Protein AF-A0A5J4PJU4-F1 (afdb_monomer_lite)

Radius of gyration: 24.02 Å; chains: 1; bounding box: 45×36×62 Å

pLDDT: mean 85.51, std 10.88, range [50.81, 98.31]

Structure (mmCIF, N/CA/C/O backbone):
data_AF-A0A5J4PJU4-F1
#
_entry.id   AF-A0A5J4PJU4-F1
#
loop_
_atom_site.group_PDB
_atom_site.id
_atom_site.type_symbol
_atom_site.label_atom_id
_atom_site.label_alt_id
_atom_site.label_comp_id
_atom_site.label_asym_id
_atom_site.label_entity_id
_atom_site.label_seq_id
_atom_site.pdbx_PDB_ins_code
_atom_site.Cartn_x
_atom_site.Cartn_y
_atom_site.Cartn_z
_atom_site.occupancy
_atom_site.B_iso_or_equiv
_atom_site.auth_seq_id
_atom_site.auth_comp_id
_atom_site.auth_asym_id
_atom_site.auth_atom_id
_atom_site.pdbx_PDB_model_num
ATOM 1 N N . LEU A 1 1 ? -4.633 16.658 6.924 1.00 53.16 1 LEU A N 1
ATOM 2 C CA . LEU A 1 1 ? -5.524 15.902 7.831 1.00 53.16 1 LEU A CA 1
ATOM 3 C C . LEU A 1 1 ? -4.639 15.149 8.820 1.00 53.16 1 LEU A C 1
ATOM 5 O O . LEU A 1 1 ? -3.779 14.409 8.362 1.00 53.16 1 LEU A O 1
ATOM 9 N N . VAL A 1 2 ? -4.774 15.383 10.126 1.00 50.81 2 VAL A N 1
ATOM 10 C CA . VAL A 1 2 ? -4.022 14.658 11.170 1.00 50.81 2 VAL A CA 1
ATOM 11 C C . VAL A 1 2 ? -5.024 13.811 11.943 1.00 50.81 2 VAL A C 1
ATOM 13 O O . VAL A 1 2 ? -6.058 14.332 12.355 1.00 50.81 2 VAL A O 1
ATOM 16 N N . ILE A 1 3 ? -4.750 12.515 12.091 1.00 62.94 3 ILE A N 1
ATOM 17 C CA . ILE A 1 3 ? -5.585 11.588 12.862 1.00 62.94 3 ILE A CA 1
ATOM 18 C C . ILE A 1 3 ? -4.716 10.976 13.951 1.00 62.94 3 ILE A C 1
ATOM 20 O O . ILE A 1 3 ? -3.769 10.259 13.649 1.00 62.94 3 ILE A O 1
ATOM 24 N N . ASP A 1 4 ? -5.068 11.246 15.204 1.00 58.75 4 ASP A N 1
ATOM 25 C CA . ASP A 1 4 ? -4.324 10.823 16.400 1.00 58.75 4 ASP A CA 1
ATOM 26 C C . ASP A 1 4 ? -4.899 9.533 17.032 1.00 58.75 4 ASP A C 1
ATOM 28 O O . ASP A 1 4 ? -4.881 9.315 18.237 1.00 58.75 4 ASP A O 1
ATOM 32 N N . GLY A 1 5 ? -5.533 8.685 16.214 1.00 58.28 5 GLY A N 1
ATOM 33 C CA . GLY A 1 5 ? -6.562 7.757 16.699 1.00 58.28 5 GLY A CA 1
ATOM 34 C C . GLY A 1 5 ? -6.508 6.331 16.164 1.00 58.28 5 GLY A C 1
ATOM 35 O O . GLY A 1 5 ? -7.552 5.681 16.135 1.00 58.28 5 GLY A O 1
ATOM 36 N N . GLY A 1 6 ? -5.351 5.826 15.732 1.00 59.97 6 GLY A N 1
ATOM 37 C CA . GLY A 1 6 ? -5.212 4.403 15.403 1.00 59.97 6 GLY A CA 1
ATOM 38 C C . GLY A 1 6 ? -5.417 3.539 16.653 1.00 59.97 6 GLY A C 1
ATOM 39 O O . GLY A 1 6 ? -4.658 3.682 17.603 1.00 59.97 6 GLY A O 1
ATOM 40 N N . PHE A 1 7 ? -6.457 2.692 16.666 1.00 62.34 7 PHE A N 1
ATOM 41 C CA . PHE A 1 7 ? -6.864 1.812 17.783 1.00 62.34 7 PHE A CA 1
ATOM 42 C C . PHE A 1 7 ? -6.622 2.391 19.196 1.00 62.34 7 PHE A C 1
ATOM 44 O O . PHE A 1 7 ? -6.080 1.717 20.078 1.00 62.34 7 PHE A O 1
ATOM 51 N N . SER A 1 8 ? -6.958 3.667 19.408 1.00 66.38 8 SER A N 1
ATOM 52 C CA . SER A 1 8 ? -6.560 4.379 20.621 1.00 66.38 8 SER A CA 1
ATOM 53 C C . SER A 1 8 ? -7.362 3.906 21.830 1.00 66.38 8 SER A C 1
ATOM 55 O O . SER A 1 8 ? -8.475 4.367 22.074 1.00 66.38 8 SER A O 1
ATOM 57 N N . LYS A 1 9 ? -6.769 2.992 22.612 1.00 69.06 9 LYS A N 1
ATOM 58 C CA . LYS A 1 9 ? -7.324 2.480 23.878 1.00 69.06 9 LYS A CA 1
ATOM 59 C C . LYS A 1 9 ? -7.680 3.591 24.867 1.00 69.06 9 LYS A C 1
ATOM 61 O O . LYS A 1 9 ? -8.628 3.430 25.625 1.00 69.06 9 LYS A O 1
ATOM 66 N N . ALA A 1 10 ? -6.932 4.694 24.848 1.00 70.50 10 ALA A N 1
ATOM 67 C CA . ALA A 1 10 ? -7.065 5.781 25.814 1.00 70.50 10 ALA A CA 1
ATOM 68 C C . ALA A 1 10 ? -8.392 6.546 25.706 1.00 70.50 10 ALA A C 1
ATOM 70 O O . ALA A 1 10 ? -8.831 7.087 26.709 1.00 70.50 10 ALA A O 1
ATOM 71 N N . TYR A 1 11 ? -9.024 6.568 24.526 1.00 69.00 11 TYR A N 1
ATOM 72 C CA . TYR A 1 11 ? -10.278 7.298 24.288 1.00 69.00 11 TYR A CA 1
ATOM 73 C C . TYR A 1 11 ? -11.502 6.383 24.148 1.00 69.00 11 TYR A C 1
ATOM 75 O O . TYR A 1 11 ? -12.618 6.865 23.938 1.00 69.00 11 TYR A O 1
ATOM 83 N N . GLN A 1 12 ? -11.321 5.058 24.204 1.00 75.69 12 GLN A N 1
ATOM 84 C CA . GLN A 1 12 ? -12.433 4.106 24.080 1.00 75.69 12 GLN A CA 1
ATOM 85 C C . GLN A 1 12 ? -13.482 4.255 25.194 1.00 75.69 12 GLN A C 1
ATOM 87 O O . GLN A 1 12 ? -14.664 4.156 24.859 1.00 75.69 12 GLN A O 1
ATOM 92 N N . PRO A 1 13 ? -13.117 4.493 26.476 1.00 79.31 13 PRO A N 1
ATOM 93 C CA . PRO A 1 13 ? -14.103 4.642 27.549 1.00 79.31 13 PRO A CA 1
ATOM 94 C C . PRO A 1 13 ? -15.096 5.786 27.310 1.00 79.31 13 PRO A C 1
ATOM 96 O O . PRO A 1 13 ? -16.275 5.650 27.626 1.00 79.31 13 PRO A O 1
ATOM 99 N N . GLU A 1 14 ? -14.639 6.891 26.723 1.00 80.62 14 GLU A N 1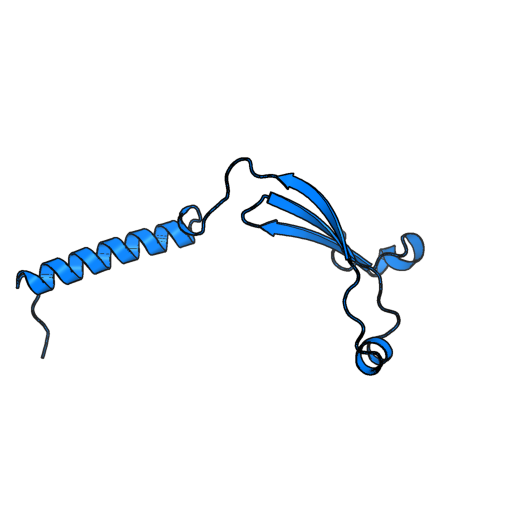
ATOM 100 C CA . GLU A 1 14 ? -15.436 8.093 26.478 1.00 80.62 14 GLU A CA 1
ATOM 101 C C . GLU A 1 14 ? -16.187 8.030 25.146 1.00 80.62 14 GLU A C 1
ATOM 103 O O . GLU A 1 14 ? -17.333 8.465 25.052 1.00 80.62 14 GLU A O 1
ATOM 108 N N . THR A 1 15 ? -15.538 7.518 24.098 1.00 80.00 15 THR A N 1
ATOM 109 C CA . THR A 1 15 ? -16.072 7.569 22.726 1.00 80.00 15 THR A CA 1
ATOM 110 C C . THR A 1 15 ? -16.852 6.319 22.326 1.00 80.00 15 THR A C 1
ATOM 112 O O . THR A 1 15 ? -17.610 6.354 21.358 1.00 80.00 15 THR A O 1
ATOM 115 N N . GLY A 1 16 ? -16.661 5.201 23.031 1.00 82.00 16 GLY A N 1
ATOM 116 C CA . GLY A 1 16 ? -17.284 3.914 22.714 1.00 82.00 16 GLY A CA 1
ATOM 117 C C . GLY A 1 16 ? -16.793 3.267 21.412 1.00 82.00 16 GLY A C 1
ATOM 118 O O . GLY A 1 16 ? -17.348 2.253 20.990 1.00 82.00 16 GLY A O 1
ATOM 119 N N . ILE A 1 17 ? -15.766 3.824 20.764 1.00 84.62 17 ILE A N 1
ATOM 120 C CA . ILE A 1 17 ? -15.192 3.316 19.511 1.00 84.62 17 ILE A CA 1
ATOM 121 C C . ILE A 1 17 ? -13.760 2.848 19.740 1.00 84.62 17 ILE A C 1
ATOM 123 O O . ILE A 1 17 ? -13.063 3.374 20.598 1.00 84.62 17 ILE A O 1
ATOM 127 N N . ALA A 1 18 ? -13.295 1.873 18.958 1.00 81.81 18 ALA A N 1
ATOM 128 C CA . ALA A 1 18 ? -11.938 1.357 19.090 1.00 81.81 18 ALA A CA 1
ATOM 129 C C . ALA A 1 18 ? -10.877 2.323 18.559 1.00 81.81 18 ALA A C 1
ATOM 131 O O . ALA A 1 18 ? -9.724 2.234 18.973 1.00 81.81 18 ALA A O 1
ATOM 132 N N . GLY A 1 19 ? -11.263 3.202 17.633 1.00 82.62 19 GLY A N 1
ATOM 133 C CA . GLY A 1 19 ? -10.402 4.156 16.950 1.00 82.62 19 GLY A CA 1
ATOM 134 C C . GLY A 1 19 ? -10.811 4.340 15.491 1.00 82.62 19 GLY A C 1
ATOM 135 O O . GLY A 1 19 ? -11.805 3.776 15.024 1.00 82.62 19 GLY A O 1
ATOM 136 N N . TYR A 1 20 ? -10.004 5.111 14.771 1.00 84.38 20 TYR A N 1
ATOM 137 C CA . TYR A 1 20 ? -10.171 5.368 13.348 1.00 84.38 20 TYR A CA 1
ATOM 138 C C . TYR A 1 20 ? -8.961 4.886 12.549 1.00 84.38 20 TYR A C 1
ATOM 140 O O . TYR A 1 20 ? -7.832 4.830 13.033 1.00 84.38 20 TYR A O 1
ATOM 148 N N . THR A 1 21 ? -9.189 4.569 11.283 1.00 84.19 21 THR A N 1
ATOM 149 C CA . THR A 1 21 ? -8.148 4.308 10.293 1.00 84.19 21 THR A CA 1
ATOM 150 C C . THR A 1 21 ? -8.422 5.157 9.067 1.00 84.19 21 THR A C 1
ATOM 152 O O . THR A 1 21 ? -9.516 5.107 8.510 1.00 84.19 21 THR A O 1
ATOM 155 N N . LEU A 1 22 ? -7.424 5.926 8.638 1.00 87.06 22 LEU A N 1
ATOM 156 C CA . LEU A 1 22 ? -7.465 6.606 7.352 1.00 87.06 22 LEU A CA 1
ATOM 157 C C . LEU A 1 22 ? -6.980 5.638 6.275 1.00 87.06 22 LEU A C 1
ATOM 159 O O . LEU A 1 22 ? -5.838 5.182 6.316 1.00 87.06 22 LEU A O 1
ATOM 163 N N . VAL A 1 23 ? -7.847 5.312 5.327 1.00 87.88 23 VAL A N 1
ATOM 164 C CA . VAL A 1 23 ? -7.561 4.398 4.226 1.00 87.88 23 VAL A CA 1
ATOM 165 C C . VAL A 1 23 ? -7.491 5.203 2.941 1.00 87.88 23 VAL A C 1
ATOM 167 O O . VAL A 1 23 ? -8.463 5.837 2.545 1.00 87.88 23 VAL A O 1
ATOM 170 N N . TYR A 1 24 ? -6.344 5.155 2.272 1.00 87.62 24 TYR A N 1
ATOM 171 C CA . TYR A 1 24 ? -6.202 5.667 0.916 1.00 87.62 24 TYR A CA 1
ATOM 172 C C . TYR A 1 24 ? -6.113 4.508 -0.073 1.00 87.62 24 TYR A C 1
ATOM 174 O O . TYR A 1 24 ? -5.356 3.557 0.132 1.00 87.62 24 TYR A O 1
ATOM 182 N N . HIS A 1 25 ? -6.860 4.599 -1.167 1.00 87.69 25 HIS A N 1
ATOM 183 C CA . HIS A 1 25 ? -6.795 3.653 -2.277 1.00 87.69 25 HIS A CA 1
ATOM 184 C C . HIS A 1 25 ? -7.071 4.342 -3.615 1.00 87.69 25 HIS A C 1
ATOM 186 O O . HIS A 1 25 ? -7.372 5.532 -3.660 1.00 87.69 25 HIS A O 1
ATOM 192 N N . SER A 1 26 ? -7.024 3.590 -4.722 1.00 88.00 26 SER A N 1
ATOM 193 C CA . SER A 1 26 ? -7.124 4.150 -6.080 1.00 88.00 26 SER A CA 1
ATOM 194 C C . SER A 1 26 ? -8.350 5.040 -6.321 1.00 88.00 26 SER A C 1
ATOM 196 O O . SER A 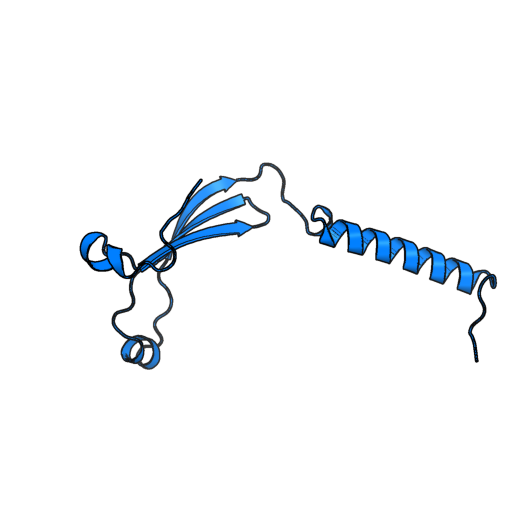1 26 ? -8.305 5.899 -7.196 1.00 88.00 26 SER A O 1
ATOM 198 N N . HIS A 1 27 ? -9.436 4.824 -5.573 1.00 86.88 27 HIS A N 1
ATOM 199 C CA . HIS A 1 27 ? -10.692 5.569 -5.703 1.00 86.88 27 HIS A CA 1
ATOM 200 C C . HIS A 1 27 ? -10.769 6.833 -4.834 1.00 86.88 27 HIS A C 1
ATOM 202 O O . HIS A 1 27 ? -11.655 7.653 -5.049 1.00 86.88 27 HIS A O 1
ATOM 208 N N . GLY A 1 28 ? -9.862 7.016 -3.871 1.00 87.69 28 GLY A N 1
ATOM 209 C CA . GLY A 1 28 ? -9.929 8.137 -2.938 1.00 87.69 28 GLY A CA 1
ATOM 210 C C . GLY A 1 28 ? -9.524 7.787 -1.511 1.00 87.69 28 GLY A C 1
ATOM 211 O O . GLY A 1 28 ? -8.888 6.757 -1.257 1.00 87.69 28 GLY A O 1
ATOM 212 N N . LEU A 1 29 ? -9.905 8.682 -0.605 1.00 89.56 29 LEU A N 1
ATOM 213 C CA . LEU A 1 29 ? -9.568 8.698 0.809 1.00 89.56 29 LEU A CA 1
ATOM 214 C C . LEU A 1 29 ? -10.821 8.464 1.660 1.00 89.56 29 LEU A C 1
ATOM 216 O O . LEU A 1 29 ? -11.819 9.180 1.554 1.00 89.56 29 LEU A O 1
ATOM 220 N N . GLU A 1 30 ? -10.742 7.489 2.557 1.00 90.44 30 GLU A N 1
ATOM 221 C CA . GLU A 1 30 ? -11.840 7.083 3.423 1.00 90.44 30 GLU A CA 1
ATOM 222 C C . GLU A 1 30 ? -11.404 7.039 4.882 1.00 90.44 30 GLU A C 1
ATOM 224 O O . GLU A 1 30 ? -10.303 6.601 5.215 1.00 90.44 30 GLU A O 1
ATOM 229 N N . LEU A 1 31 ? -12.298 7.454 5.771 1.00 88.69 31 LEU A N 1
ATOM 230 C CA . LEU A 1 31 ? -12.147 7.300 7.205 1.00 88.69 31 LEU A CA 1
ATOM 231 C C . LEU A 1 31 ? -12.981 6.120 7.678 1.00 88.69 31 LEU A C 1
ATOM 233 O O . LEU A 1 31 ? -14.198 6.089 7.508 1.00 88.69 31 LEU A O 1
ATOM 237 N N . VAL A 1 32 ? -12.325 5.152 8.299 1.00 88.12 32 VAL A N 1
ATOM 238 C CA . VAL A 1 32 ? -12.957 3.940 8.812 1.00 88.12 32 VAL A CA 1
ATOM 239 C C . VAL A 1 32 ? -12.960 3.999 10.332 1.00 88.12 32 VAL A C 1
ATOM 241 O O . VAL A 1 32 ? -11.901 4.024 10.950 1.00 88.12 32 VAL A O 1
ATOM 244 N N . GLN A 1 33 ? -14.143 4.031 10.934 1.00 87.06 33 GLN A N 1
ATOM 245 C CA . GLN A 1 33 ? -14.343 3.909 12.376 1.00 87.06 33 GLN A CA 1
ATOM 246 C C . GLN A 1 33 ? -14.487 2.438 12.746 1.00 87.06 33 GLN A C 1
ATOM 248 O O . GLN A 1 33 ? -15.249 1.729 12.092 1.00 87.06 33 GLN A O 1
ATOM 253 N N . HIS A 1 34 ? -13.835 1.997 13.819 1.00 86.25 34 HIS A N 1
ATOM 254 C CA . HIS A 1 34 ? -13.918 0.617 14.306 1.00 86.25 34 HIS A CA 1
ATOM 255 C C . HIS A 1 34 ? -14.675 0.529 15.626 1.00 86.25 34 HIS A C 1
ATOM 257 O O . HIS A 1 34 ? -14.489 1.368 16.508 1.00 86.25 34 HIS A O 1
ATOM 263 N N . ALA A 1 35 ? -15.499 -0.503 15.789 1.00 84.75 35 ALA A N 1
ATOM 264 C CA . ALA A 1 35 ? -16.095 -0.841 17.078 1.00 84.75 35 ALA A CA 1
ATOM 265 C C . ALA A 1 35 ? -15.086 -1.590 17.974 1.00 84.75 35 ALA A C 1
ATOM 267 O O . ALA A 1 35 ? -14.252 -2.341 17.460 1.00 84.75 35 ALA A O 1
ATOM 268 N N . PRO A 1 36 ? -15.140 -1.414 19.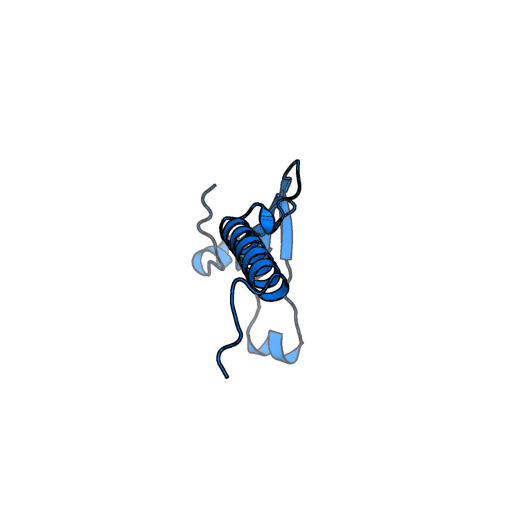306 1.00 84.62 36 PRO A N 1
ATOM 269 C CA . PRO 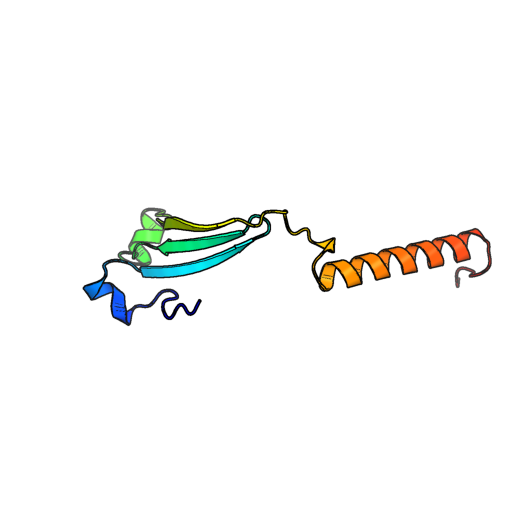A 1 36 ? -14.293 -2.154 20.232 1.00 84.62 36 PRO A CA 1
ATOM 270 C C . PRO A 1 36 ? -14.698 -3.626 20.302 1.00 84.62 36 PRO A C 1
ATOM 272 O O . PRO A 1 36 ? -15.878 -3.976 20.261 1.00 84.62 36 PRO A O 1
ATOM 275 N N . PHE A 1 37 ? -13.697 -4.487 20.464 1.00 84.44 37 PHE A N 1
ATOM 276 C CA . PHE A 1 37 ? -13.909 -5.881 20.825 1.00 84.44 37 PHE A CA 1
ATOM 277 C C . PHE A 1 37 ? -14.117 -6.018 22.332 1.00 84.44 37 PHE A C 1
ATOM 279 O O . PHE A 1 37 ? -13.496 -5.302 23.114 1.00 84.44 37 PHE A O 1
ATOM 286 N N . GLN A 1 38 ? -14.952 -6.974 22.746 1.00 82.25 38 GLN A N 1
ATOM 287 C CA . GLN A 1 38 ? -15.159 -7.255 24.170 1.00 82.25 38 GLN A CA 1
ATOM 288 C C . GLN A 1 38 ? -13.958 -7.978 24.795 1.00 82.25 38 GLN A C 1
ATOM 290 O O . GLN A 1 38 ? -13.486 -7.582 25.856 1.00 82.25 38 GLN A O 1
ATOM 295 N N . SER A 1 39 ? -13.449 -9.030 24.147 1.00 85.88 39 SER A N 1
ATOM 296 C CA . SER A 1 39 ? -12.203 -9.703 24.528 1.00 85.88 39 SER A CA 1
ATOM 297 C C . SER A 1 39 ? -11.683 -10.564 23.379 1.00 85.88 39 SER A C 1
ATOM 299 O O . SER A 1 39 ? -12.462 -11.032 22.550 1.00 85.88 39 SER A O 1
ATOM 301 N N . THR A 1 40 ? -10.372 -10.818 23.348 1.00 87.06 40 THR A N 1
ATOM 302 C CA . THR A 1 40 ? -9.763 -11.728 22.365 1.00 87.06 40 THR A CA 1
ATOM 303 C C . THR A 1 40 ? -10.393 -13.119 22.422 1.00 87.06 40 THR A C 1
ATOM 305 O O . THR A 1 40 ? -10.717 -13.678 21.381 1.00 87.06 40 THR A O 1
ATOM 308 N N . GLN A 1 41 ? -10.622 -13.648 23.631 1.00 92.06 41 GLN A N 1
ATOM 309 C CA . GLN A 1 41 ? -11.221 -14.970 23.828 1.00 92.06 41 GLN A CA 1
ATOM 310 C C . GLN A 1 41 ? -12.599 -15.062 23.166 1.00 92.06 41 GLN A C 1
ATOM 312 O O . GLN A 1 41 ? -12.841 -15.957 22.363 1.00 92.06 41 GLN A O 1
ATOM 317 N N . LYS A 1 42 ? -13.470 -14.087 23.443 1.00 89.56 42 LYS A N 1
ATOM 318 C CA . LYS A 1 42 ? -14.840 -14.079 22.929 1.00 89.56 42 LYS A CA 1
ATOM 319 C C . LYS A 1 42 ? -14.884 -13.922 21.411 1.00 89.56 42 LYS A C 1
ATOM 321 O O . LYS A 1 42 ? -15.681 -14.571 20.749 1.00 89.56 42 LYS A O 1
ATOM 326 N N . VAL A 1 43 ? -14.004 -13.088 20.855 1.00 89.38 43 VAL A N 1
ATOM 327 C CA . VAL A 1 43 ? -13.893 -12.899 19.400 1.00 89.38 43 VAL A CA 1
ATOM 328 C C . VAL A 1 43 ? -13.497 -14.198 18.700 1.00 89.38 43 VAL A C 1
ATOM 330 O O . VAL A 1 43 ? -14.066 -14.514 17.659 1.00 89.38 43 VAL A O 1
ATOM 333 N N . ILE A 1 44 ? -12.568 -14.963 19.280 1.00 91.50 44 ILE A N 1
ATOM 334 C CA . ILE A 1 44 ? -12.131 -16.255 18.734 1.00 91.50 44 ILE A CA 1
ATOM 335 C C . ILE A 1 44 ? -13.246 -17.301 18.844 1.00 91.50 44 ILE A C 1
ATOM 337 O O . ILE A 1 44 ? -13.529 -17.984 17.865 1.00 91.50 44 ILE A O 1
ATOM 341 N N . GLU A 1 45 ? -13.882 -17.424 20.011 1.00 94.69 45 GLU A N 1
ATOM 342 C CA . GLU A 1 45 ? -14.931 -18.424 20.260 1.00 94.69 45 GLU A CA 1
ATOM 343 C C . GLU A 1 45 ? -16.185 -18.192 19.412 1.00 94.69 45 GLU A C 1
ATOM 345 O O . GLU A 1 45 ? -16.763 -19.139 18.883 1.00 94.69 45 GLU A O 1
ATOM 350 N N . GLU A 1 46 ? -16.604 -16.935 19.273 1.00 92.00 46 GLU A N 1
ATOM 351 C CA . GLU A 1 46 ? -17.824 -16.567 18.552 1.00 92.00 46 GLU A CA 1
ATOM 352 C C . GLU A 1 46 ? -17.573 -16.250 17.069 1.00 92.00 46 GLU A C 1
ATOM 354 O O . GLU A 1 46 ? -18.522 -15.976 16.335 1.00 92.00 46 GLU A O 1
ATOM 359 N N . GLY A 1 47 ? -16.312 -16.260 16.618 1.00 85.81 47 GLY A N 1
ATOM 360 C CA . GLY A 1 47 ? -15.941 -15.925 15.241 1.00 85.81 47 GLY A CA 1
ATOM 361 C C . GLY A 1 47 ? -16.369 -14.512 14.835 1.00 85.81 47 GLY A C 1
ATOM 362 O O . GLY A 1 47 ? -16.797 -14.297 13.701 1.00 85.81 47 GLY A O 1
ATOM 363 N N . GLN A 1 48 ? -16.320 -13.556 15.767 1.00 84.44 48 GLN A N 1
ATOM 364 C CA . GLN A 1 48 ? -16.754 -12.186 15.493 1.00 84.44 48 GLN A CA 1
ATOM 365 C C . GLN A 1 48 ? -15.770 -11.470 14.561 1.00 84.44 48 GLN A C 1
ATOM 367 O O . GLN A 1 48 ? -14.564 -11.480 14.793 1.00 84.44 48 GLN A O 1
ATOM 372 N N . ASP A 1 49 ? -16.298 -10.786 13.547 1.00 82.81 49 ASP A N 1
ATOM 373 C CA . ASP A 1 49 ? -15.506 -9.951 12.640 1.00 82.81 49 ASP A CA 1
ATOM 374 C C . ASP A 1 49 ? -15.482 -8.477 13.090 1.00 82.81 49 ASP A C 1
ATOM 376 O O . ASP A 1 49 ? -16.280 -8.032 13.928 1.00 82.81 49 ASP A O 1
ATOM 380 N N . ILE A 1 50 ? -14.563 -7.699 12.518 1.00 81.94 50 ILE A N 1
ATOM 381 C CA . ILE A 1 50 ? -14.454 -6.259 12.731 1.00 81.94 50 ILE A CA 1
ATOM 382 C C . ILE A 1 50 ? -15.728 -5.581 12.216 1.00 81.94 50 ILE A C 1
ATOM 384 O O . ILE A 1 50 ? -16.070 -5.639 11.035 1.00 81.94 50 ILE A O 1
ATOM 388 N N . LYS A 1 51 ? -16.407 -4.854 13.107 1.00 82.94 51 LYS A N 1
ATOM 389 C CA . LYS A 1 51 ? -17.500 -3.955 12.727 1.00 82.94 51 LYS A CA 1
ATOM 390 C C . LYS A 1 51 ? -16.939 -2.566 12.466 1.00 82.94 51 LYS A C 1
ATOM 392 O O . LYS A 1 51 ? -16.435 -1.922 13.390 1.00 82.94 51 LYS A O 1
ATOM 397 N N . SER A 1 52 ? -17.072 -2.102 11.226 1.00 84.31 52 SER A N 1
ATOM 398 C CA . SER A 1 52 ? -16.594 -0.782 10.823 1.00 84.31 52 SER A CA 1
ATOM 399 C C . SER A 1 52 ? -17.666 0.057 10.138 1.00 84.31 52 SER A C 1
ATOM 401 O O . SER A 1 52 ? -18.438 -0.447 9.325 1.00 84.31 52 SER A O 1
ATOM 403 N N . THR A 1 53 ? -17.637 1.362 10.402 1.00 85.31 53 THR A N 1
ATOM 404 C CA . THR A 1 53 ? -18.415 2.368 9.666 1.00 85.31 53 THR A CA 1
ATOM 405 C C . THR A 1 53 ? -17.463 3.178 8.796 1.00 85.31 53 THR A C 1
ATOM 407 O O . THR A 1 53 ? -16.434 3.650 9.281 1.00 85.31 53 THR A O 1
ATOM 410 N N . ARG A 1 54 ? -17.782 3.328 7.507 1.00 85.81 54 ARG A N 1
ATOM 411 C CA . ARG A 1 54 ? -16.942 4.048 6.539 1.00 85.81 54 ARG A CA 1
ATOM 412 C C . ARG A 1 54 ? -17.539 5.417 6.243 1.00 85.81 54 ARG A C 1
ATOM 414 O O . ARG A 1 54 ? -18.717 5.521 5.916 1.00 85.81 54 ARG A O 1
ATOM 421 N N . PHE A 1 55 ? -16.702 6.441 6.305 1.00 84.25 55 PHE A N 1
ATOM 422 C CA . PHE A 1 55 ? -17.014 7.803 5.900 1.00 84.25 55 PHE A CA 1
ATOM 423 C C . PHE A 1 55 ? -16.092 8.162 4.739 1.00 84.25 55 PHE A C 1
ATOM 425 O O . PHE A 1 55 ? -14.870 8.159 4.895 1.00 84.25 55 PHE A O 1
ATOM 432 N N . VAL A 1 56 ? -16.651 8.452 3.564 1.00 79.19 56 VAL A N 1
ATOM 433 C CA . VAL A 1 56 ? -15.822 8.901 2.443 1.00 79.19 56 VAL A CA 1
ATOM 434 C C . VAL A 1 56 ? -15.468 10.365 2.654 1.00 79.19 56 VAL A C 1
ATOM 436 O O . VAL A 1 56 ? -16.360 11.199 2.793 1.00 79.19 56 VAL A O 1
ATOM 439 N N . ILE A 1 57 ? -14.169 10.661 2.703 1.00 78.38 57 ILE A N 1
ATOM 440 C CA . ILE A 1 57 ? -13.673 12.030 2.873 1.00 78.38 57 ILE A CA 1
ATOM 441 C C . ILE A 1 57 ? -13.510 12.688 1.507 1.00 78.38 57 ILE A C 1
ATOM 443 O O . ILE A 1 57 ? -13.934 13.822 1.310 1.00 78.38 57 ILE A O 1
ATOM 447 N N . GLU A 1 58 ? -12.892 11.977 0.567 1.00 82.88 58 GLU A N 1
ATOM 448 C CA . GLU A 1 58 ? -12.557 12.523 -0.741 1.00 82.88 58 GLU A CA 1
ATOM 449 C C . GLU A 1 58 ? -12.564 11.414 -1.787 1.00 82.88 58 GLU A C 1
ATOM 451 O O . GLU A 1 58 ? -11.972 10.352 -1.591 1.00 82.88 58 GLU A O 1
ATOM 456 N N . PHE A 1 59 ? -13.211 11.676 -2.919 1.00 80.31 59 PHE A N 1
ATOM 457 C CA . PHE A 1 59 ? -13.097 10.830 -4.097 1.00 80.31 59 PHE A CA 1
ATOM 458 C C . PHE A 1 59 ? -12.066 11.430 -5.042 1.00 80.31 59 PHE A C 1
ATOM 460 O O . PHE A 1 59 ? -12.141 12.612 -5.379 1.00 80.31 59 PHE A O 1
ATOM 467 N N . ASN A 1 60 ? -11.144 10.601 -5.530 1.00 78.69 60 ASN A N 1
ATOM 468 C CA . ASN A 1 60 ? -10.290 11.031 -6.627 1.00 78.69 60 ASN A CA 1
ATOM 469 C C . ASN A 1 60 ? -11.153 11.145 -7.889 1.00 78.69 60 ASN A C 1
ATOM 471 O O . ASN A 1 60 ? -11.832 10.191 -8.273 1.00 78.69 60 ASN A O 1
ATOM 475 N N . THR A 1 61 ? -11.094 12.288 -8.571 1.00 78.81 61 THR A N 1
ATOM 476 C CA . THR A 1 61 ? -11.801 12.511 -9.847 1.00 78.81 61 THR A CA 1
ATOM 477 C C . THR A 1 61 ? -11.320 11.578 -10.961 1.00 78.81 61 THR A C 1
ATOM 479 O O . THR A 1 61 ? -12.056 11.301 -11.905 1.00 78.81 61 THR A O 1
ATOM 482 N N . GLN A 1 62 ? -10.090 11.073 -10.847 1.00 85.25 62 GLN A N 1
ATOM 483 C CA . GLN A 1 62 ? -9.472 10.095 -11.736 1.00 85.25 62 GLN A CA 1
ATOM 484 C C . GLN A 1 62 ? -8.854 8.976 -10.896 1.00 85.25 62 GLN A C 1
ATOM 486 O O . GLN A 1 62 ? -8.188 9.233 -9.892 1.00 85.25 62 GLN A O 1
ATOM 491 N N . ARG A 1 63 ? -9.055 7.721 -11.307 1.00 88.25 63 ARG A N 1
ATOM 492 C CA . ARG A 1 63 ? -8.504 6.568 -10.589 1.00 88.25 63 ARG A CA 1
ATOM 493 C C . ARG A 1 63 ? -6.979 6.548 -10.713 1.00 88.25 63 ARG A C 1
ATOM 495 O O . ARG A 1 63 ? -6.461 6.484 -11.823 1.00 88.25 63 ARG A O 1
ATOM 502 N N . VAL A 1 64 ? -6.282 6.496 -9.579 1.00 89.56 64 VAL A N 1
ATOM 503 C CA . VAL A 1 64 ? -4.821 6.317 -9.551 1.00 89.56 64 VAL A CA 1
ATOM 504 C C . VAL A 1 64 ? -4.482 4.853 -9.825 1.00 89.56 64 VAL A C 1
ATOM 506 O O . VAL A 1 64 ? -4.922 3.955 -9.102 1.00 89.56 64 VAL A O 1
ATOM 509 N N . MET A 1 65 ? -3.703 4.599 -10.870 1.00 92.31 65 MET A N 1
ATOM 510 C CA . MET A 1 65 ? -3.258 3.268 -11.272 1.00 92.31 65 MET A CA 1
ATOM 511 C C . MET A 1 65 ? -1.838 2.999 -10.772 1.00 92.31 65 MET A C 1
ATOM 513 O O . MET A 1 65 ? -1.068 3.914 -10.494 1.00 92.31 65 MET A O 1
ATOM 517 N N . VAL A 1 66 ? -1.444 1.721 -10.713 1.00 94.25 66 VAL A N 1
ATOM 518 C CA . VAL A 1 66 ? -0.085 1.339 -10.285 1.00 94.25 6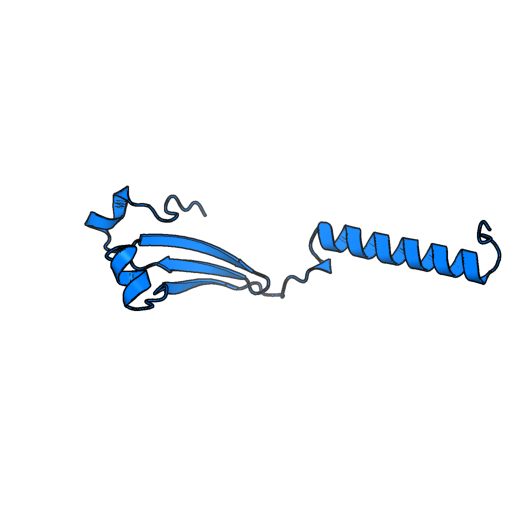6 VAL A CA 1
ATOM 519 C C . VAL A 1 66 ? 0.983 2.054 -11.115 1.00 94.25 66 VAL A C 1
ATOM 521 O O . VAL A 1 66 ? 1.951 2.525 -10.532 1.00 94.25 66 VAL A O 1
ATOM 524 N N . ARG A 1 67 ? 0.783 2.202 -12.434 1.00 93.94 67 ARG A N 1
ATOM 525 C CA . ARG A 1 67 ? 1.712 2.902 -13.345 1.00 93.94 67 ARG A CA 1
ATOM 526 C C . ARG A 1 67 ? 1.968 4.368 -12.969 1.00 93.94 67 ARG A C 1
ATOM 528 O O . ARG A 1 67 ? 3.022 4.890 -13.306 1.00 93.94 67 ARG A O 1
ATOM 535 N N . ASP A 1 68 ? 1.022 5.002 -12.279 1.00 92.56 68 ASP A N 1
ATOM 536 C CA . ASP A 1 68 ? 1.108 6.413 -11.895 1.00 92.56 68 ASP A CA 1
ATOM 537 C C . ASP A 1 68 ? 1.946 6.592 -10.613 1.00 92.56 68 ASP A C 1
ATOM 539 O O . ASP A 1 68 ? 2.418 7.687 -10.312 1.00 92.56 68 ASP A O 1
ATOM 543 N N . THR A 1 69 ? 2.171 5.504 -9.864 1.00 93.25 69 THR A N 1
ATOM 544 C CA . THR A 1 69 ? 3.039 5.487 -8.678 1.00 93.25 69 THR A CA 1
ATOM 545 C C . THR A 1 69 ? 4.515 5.469 -9.068 1.00 93.25 69 THR A C 1
ATOM 547 O O . THR A 1 69 ? 4.874 5.020 -10.156 1.00 93.25 69 THR A O 1
ATOM 550 N N . ASP A 1 70 ? 5.405 5.864 -8.158 1.00 96.19 70 ASP A N 1
ATOM 551 C CA . ASP A 1 70 ? 6.850 5.842 -8.428 1.00 96.19 70 ASP A CA 1
ATOM 552 C C . ASP A 1 70 ? 7.371 4.431 -8.715 1.00 96.19 70 ASP A C 1
ATOM 554 O O . ASP A 1 70 ? 8.146 4.229 -9.648 1.00 96.19 70 ASP A O 1
ATOM 558 N N . LYS A 1 71 ? 6.851 3.425 -8.001 1.00 96.75 71 LYS A N 1
ATOM 559 C CA . LYS A 1 71 ? 7.137 2.017 -8.301 1.00 96.75 71 LYS A CA 1
ATOM 560 C C . LYS A 1 71 ? 6.620 1.618 -9.685 1.00 96.75 71 LYS A C 1
ATOM 562 O O . LYS A 1 71 ? 7.277 0.858 -10.387 1.00 96.75 71 LYS A O 1
ATOM 567 N N . GLY A 1 72 ? 5.458 2.134 -10.078 1.00 97.62 72 GLY A N 1
ATOM 568 C CA . GLY A 1 72 ? 4.908 1.976 -11.421 1.00 97.62 72 GLY A CA 1
ATOM 569 C C . GLY A 1 72 ? 5.848 2.481 -12.501 1.00 97.62 72 GLY A C 1
ATOM 570 O O . GLY A 1 72 ? 6.114 1.751 -13.450 1.00 97.62 72 GLY A O 1
ATOM 571 N N . LYS A 1 73 ? 6.404 3.681 -12.318 1.00 97.69 73 LYS A N 1
ATOM 572 C CA . LYS A 1 73 ? 7.397 4.256 -13.235 1.00 97.69 73 LYS A CA 1
ATOM 573 C C . LYS A 1 73 ? 8.626 3.354 -13.348 1.00 97.69 73 LYS A C 1
ATOM 575 O O . LYS A 1 73 ? 9.022 3.021 -14.457 1.00 97.69 73 LYS A O 1
ATOM 580 N N . THR A 1 74 ? 9.160 2.864 -12.223 1.00 98.25 74 THR A N 1
ATOM 581 C CA . THR A 1 74 ? 10.279 1.903 -12.230 1.00 98.25 74 THR A CA 1
ATOM 582 C C . THR A 1 74 ? 9.942 0.621 -12.997 1.00 98.25 74 THR A C 1
ATOM 584 O O . THR A 1 74 ? 10.777 0.108 -13.737 1.00 98.25 74 THR A O 1
ATOM 587 N N . LEU A 1 75 ? 8.723 0.095 -12.844 1.00 98.25 75 LEU A N 1
ATOM 588 C CA . LEU A 1 75 ? 8.278 -1.092 -13.578 1.00 98.25 75 LEU A CA 1
ATOM 589 C C . LEU A 1 75 ? 8.167 -0.828 -15.082 1.00 98.25 75 LEU A C 1
ATOM 591 O O . LEU A 1 75 ? 8.571 -1.683 -15.862 1.00 98.25 75 LEU A O 1
ATOM 595 N N . VAL A 1 76 ? 7.651 0.336 -15.486 1.00 98.06 76 VAL A N 1
ATOM 596 C CA . VAL A 1 76 ? 7.570 0.734 -16.900 1.00 98.06 76 VAL A CA 1
ATOM 597 C C . VAL A 1 76 ? 8.966 0.810 -17.509 1.00 98.06 76 VAL A C 1
ATOM 599 O O . VAL A 1 76 ? 9.209 0.148 -18.513 1.00 98.06 76 VAL A O 1
ATOM 602 N N . THR A 1 77 ? 9.903 1.495 -16.850 1.00 98.06 77 THR A N 1
ATOM 603 C CA . THR A 1 77 ? 11.304 1.544 -17.294 1.00 98.06 77 THR A CA 1
ATOM 604 C C . THR A 1 77 ? 11.891 0.142 -17.422 1.00 98.06 77 THR A C 1
ATOM 606 O O . THR A 1 77 ? 12.505 -0.188 -18.431 1.00 98.06 77 THR A O 1
ATOM 609 N N . ARG A 1 78 ? 11.639 -0.741 -16.448 1.00 98.12 78 ARG A N 1
ATOM 610 C CA . ARG A 1 78 ? 12.150 -2.113 -16.511 1.00 98.12 78 ARG A CA 1
ATOM 611 C C . ARG A 1 78 ? 11.567 -2.909 -17.679 1.00 98.12 78 ARG A C 1
ATOM 613 O O . ARG A 1 78 ? 12.260 -3.741 -18.256 1.00 98.12 78 ARG A O 1
ATOM 620 N N . ILE A 1 79 ? 10.300 -2.690 -18.013 1.00 98.19 79 ILE A N 1
ATOM 621 C CA . ILE A 1 79 ? 9.659 -3.319 -19.172 1.00 98.19 79 ILE A CA 1
ATOM 622 C C . ILE A 1 79 ? 10.320 -2.837 -20.466 1.00 98.19 79 ILE A C 1
ATOM 624 O O . ILE A 1 79 ? 10.610 -3.658 -21.334 1.00 98.19 79 ILE A O 1
ATOM 628 N N . GLU A 1 80 ? 10.581 -1.537 -20.591 1.00 98.31 80 GLU A N 1
ATOM 629 C CA . GLU A 1 80 ? 11.262 -0.949 -21.750 1.00 98.31 80 GLU A CA 1
ATOM 630 C C . GLU A 1 80 ? 12.671 -1.532 -21.919 1.00 98.31 80 GLU A C 1
ATOM 632 O O . GLU A 1 80 ? 12.971 -2.091 -22.973 1.00 98.31 80 GLU A O 1
ATOM 637 N N . GLU A 1 81 ? 13.475 -1.548 -20.852 1.00 98.06 81 GLU A N 1
ATOM 638 C CA . GLU A 1 81 ? 14.814 -2.156 -20.845 1.00 98.06 81 GLU A CA 1
ATOM 639 C C . GLU A 1 81 ? 14.794 -3.632 -21.277 1.00 98.06 81 GLU A C 1
ATOM 641 O O . GLU A 1 81 ? 15.646 -4.087 -22.041 1.00 98.06 81 GLU A O 1
ATOM 646 N N . LEU A 1 82 ? 13.823 -4.410 -20.788 1.00 98.19 82 LEU A N 1
ATOM 647 C CA . LEU A 1 82 ? 13.695 -5.825 -21.143 1.00 98.19 82 LEU A CA 1
ATOM 648 C C . LEU A 1 82 ? 13.278 -6.014 -22.606 1.00 98.19 82 LEU A C 1
ATOM 650 O O . LEU A 1 82 ? 13.745 -6.953 -23.254 1.00 98.19 82 LEU A O 1
ATOM 654 N N . ASN A 1 83 ? 12.428 -5.134 -23.138 1.00 98.19 83 ASN A N 1
ATOM 655 C CA . ASN A 1 83 ? 12.043 -5.157 -24.547 1.00 98.19 83 ASN A CA 1
ATOM 656 C C . ASN A 1 83 ? 13.226 -4.807 -25.459 1.00 98.19 83 ASN A C 1
ATOM 658 O O . ASN A 1 83 ? 13.421 -5.473 -26.478 1.00 98.19 83 ASN A O 1
ATOM 662 N N . GLU A 1 84 ? 14.040 -3.820 -25.083 1.00 97.06 84 GLU A N 1
ATOM 663 C CA . GLU A 1 84 ? 15.274 -3.474 -25.797 1.00 97.06 84 GLU A CA 1
ATOM 664 C C . GLU A 1 84 ? 16.277 -4.627 -25.775 1.00 97.06 84 GLU A C 1
ATOM 666 O O . GLU A 1 84 ? 16.807 -5.012 -26.819 1.00 97.06 84 GLU A O 1
ATOM 671 N N . LEU A 1 85 ? 16.481 -5.242 -24.607 1.00 96.12 85 LEU A N 1
ATOM 672 C CA . LEU A 1 85 ? 17.342 -6.413 -24.461 1.00 96.12 85 LEU A CA 1
ATOM 673 C C . LEU A 1 85 ? 16.873 -7.568 -25.357 1.00 96.12 85 LEU A C 1
ATOM 675 O O . LEU A 1 85 ? 17.678 -8.185 -26.059 1.00 96.12 85 LEU A O 1
ATOM 679 N N . LEU A 1 86 ? 15.567 -7.842 -25.371 1.00 95.88 86 LEU A N 1
ATOM 680 C CA . LEU A 1 86 ? 14.969 -8.874 -26.215 1.00 95.88 86 LEU A CA 1
ATOM 681 C C . LEU A 1 86 ? 15.153 -8.568 -27.708 1.00 95.88 86 LEU A C 1
ATOM 683 O O . LEU A 1 86 ? 15.444 -9.476 -28.489 1.00 95.88 86 LEU A O 1
ATOM 687 N N . ALA A 1 87 ? 14.993 -7.309 -28.116 1.00 96.62 87 ALA A N 1
ATOM 688 C CA . ALA A 1 87 ? 15.216 -6.885 -29.494 1.00 96.62 87 ALA A CA 1
ATOM 689 C C . ALA A 1 87 ? 16.688 -7.051 -29.900 1.00 96.62 87 ALA A C 1
ATOM 691 O O . ALA A 1 87 ? 16.970 -7.659 -30.934 1.00 96.62 87 ALA A O 1
ATOM 692 N N . ALA A 1 88 ? 17.624 -6.602 -29.061 1.00 96.06 88 ALA A N 1
ATOM 693 C CA . ALA A 1 88 ? 19.058 -6.739 -29.298 1.00 96.06 88 ALA A CA 1
ATOM 694 C C . ALA A 1 88 ? 19.488 -8.209 -29.425 1.00 96.06 88 ALA A C 1
ATOM 696 O O . ALA A 1 88 ? 20.292 -8.542 -30.300 1.00 96.06 88 ALA A O 1
ATOM 697 N N . TYR A 1 89 ? 18.912 -9.098 -28.611 1.00 95.25 89 TYR A N 1
ATOM 698 C CA . TYR A 1 89 ? 19.121 -10.540 -28.732 1.00 95.25 89 TYR A CA 1
ATOM 699 C C . TYR A 1 89 ? 18.597 -11.082 -30.070 1.00 95.25 89 TYR A C 1
ATOM 701 O O . TYR A 1 89 ? 19.327 -11.739 -30.810 1.00 95.25 89 TYR A O 1
ATOM 709 N N . ARG A 1 90 ? 17.350 -10.752 -30.436 1.00 94.50 90 ARG A N 1
ATOM 710 C CA . ARG A 1 90 ? 16.724 -11.203 -31.696 1.00 94.50 90 ARG A CA 1
ATOM 711 C C . ARG A 1 90 ? 17.447 -10.704 -32.946 1.00 94.50 90 ARG A C 1
ATOM 713 O O . ARG A 1 90 ? 17.461 -11.399 -33.955 1.00 94.50 90 ARG A O 1
ATOM 720 N N . MET A 1 91 ? 18.047 -9.519 -32.880 1.00 95.62 91 MET A N 1
ATOM 721 C CA . MET A 1 91 ? 18.847 -8.940 -33.963 1.00 95.62 91 MET A CA 1
ATOM 722 C C . MET A 1 91 ? 20.286 -9.482 -34.008 1.00 95.62 91 MET A C 1
ATOM 724 O O . MET A 1 91 ? 21.042 -9.120 -34.906 1.00 95.62 91 MET A O 1
ATOM 728 N N . GLY A 1 92 ? 20.688 -10.326 -33.052 1.00 92.94 92 GLY A N 1
ATOM 729 C CA . GLY A 1 92 ? 22.042 -10.874 -32.965 1.00 92.94 92 GLY A CA 1
ATOM 730 C C . GLY A 1 92 ? 23.104 -9.874 -32.491 1.00 92.94 92 GLY A C 1
ATOM 731 O O . GLY A 1 92 ? 24.295 -10.178 -32.579 1.00 92.94 92 GLY A O 1
ATOM 732 N N . LEU A 1 93 ? 22.693 -8.705 -31.981 1.00 93.62 93 LEU A N 1
ATOM 733 C CA . LEU A 1 93 ? 23.584 -7.691 -31.399 1.00 93.62 93 LEU A CA 1
ATOM 734 C C . LEU A 1 93 ? 24.148 -8.152 -30.051 1.00 93.62 93 LEU A C 1
ATOM 736 O O . LEU A 1 93 ? 25.293 -7.855 -29.716 1.00 93.62 93 LEU A O 1
ATOM 740 N N . ILE A 1 94 ? 23.349 -8.903 -29.292 1.00 91.25 94 ILE A N 1
ATOM 741 C CA . ILE A 1 94 ? 23.761 -9.579 -28.062 1.00 91.25 94 ILE A CA 1
ATOM 742 C C . ILE A 1 94 ? 23.609 -11.078 -28.297 1.00 91.25 94 ILE A C 1
ATOM 744 O O . ILE A 1 94 ? 22.549 -11.541 -28.712 1.00 91.25 94 ILE A O 1
ATOM 748 N N . LYS A 1 95 ? 24.671 -11.839 -28.035 1.00 85.88 95 LYS A N 1
ATOM 749 C CA . LYS A 1 95 ? 24.653 -13.301 -28.131 1.00 85.88 95 LYS A CA 1
ATOM 750 C C . LYS A 1 95 ? 24.440 -13.911 -26.759 1.00 85.88 95 LYS A C 1
ATOM 752 O O . LYS A 1 95 ? 24.938 -13.389 -25.761 1.00 85.88 95 LYS A O 1
ATOM 757 N N . GLU A 1 96 ? 23.737 -15.035 -26.728 1.00 80.25 96 G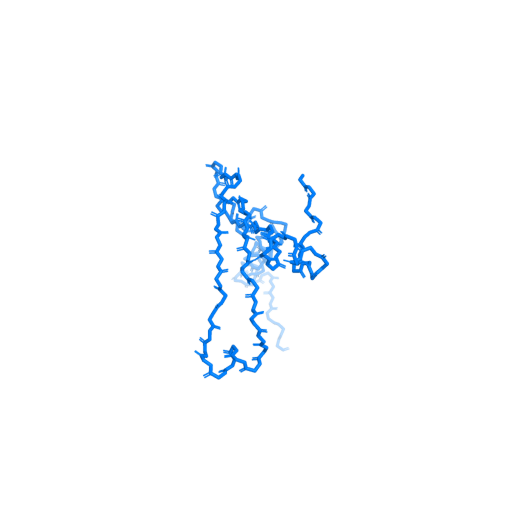LU A N 1
ATOM 758 C CA . GLU A 1 96 ? 23.694 -15.869 -25.536 1.00 80.25 96 GLU A CA 1
ATOM 759 C C . GLU A 1 96 ? 25.110 -16.299 -25.176 1.00 80.25 96 GLU A C 1
ATOM 761 O O . GLU A 1 96 ? 25.881 -16.740 -26.034 1.00 80.25 96 GLU A O 1
ATOM 766 N N . LYS A 1 97 ? 25.465 -16.137 -23.906 1.00 75.69 97 LYS A N 1
ATOM 767 C CA . LYS A 1 97 ? 26.695 -16.713 -23.391 1.00 75.69 97 LYS A CA 1
ATOM 768 C C . LYS A 1 97 ? 26.373 -18.163 -23.045 1.00 75.69 97 LYS A C 1
ATOM 770 O O . LYS A 1 97 ? 25.612 -18.393 -22.111 1.00 75.69 97 LYS A O 1
ATOM 775 N N . VAL A 1 98 ? 26.896 -19.088 -23.848 1.00 60.31 98 VAL A N 1
ATOM 776 C CA . VAL A 1 98 ? 26.896 -20.526 -23.543 1.00 60.31 98 VAL A CA 1
ATOM 777 C C . VAL A 1 98 ? 27.817 -20.788 -22.357 1.00 60.31 98 VAL A C 1
ATOM 779 O O . VAL A 1 98 ? 28.896 -20.147 -22.318 1.00 60.31 98 VAL A O 1
#

Sequence (98 aa):
LVIDGGFSKAYQPETGIAGYTLVYHSHGLELVQHAPFQSTQKVIEEGQDIKSTRFVIEFNTQRVMVRDTDKGKTLVTRIEELNELLAAYRMGLIKEKV

Foldseek 3Di:
DDAPWDQDPPCCVPPQWRTWDWDQFQFAIKIKTWGDDPDPVCCVVVVDDIDIDIDGPDTDPGGDDCCNDPVVVVVVVVVVVVVVVVVCPVVVVDDDDD

InterPro domains:
  IPR009164 Fructose-1,6-bisphosphatase class 3 [PF06874] (1-90)

Organism: NCBI:txid433724

Secondary structure (DSSP, 8-state):
-----TT-GGGHHHH-S-EEEEEEETTEEEEEEEPPPS-HHHHHHHTPPPPEEEEEEEE-SSPPPGGGSHHHHHHHHHHHHHHHHHHHHHTTSS----